Protein AF-A0AA97DT80-F1 (afdb_monomer)

pLDDT: mean 91.72, std 9.21, range [50.09, 97.88]

Sequence (92 aa):
MGKELDELRREYAENEAKLQQYQHRAKRLEQRKQYYEKGERQKHVHRLITRGATVESIVPEVGGHGEAEFYQLAGHIFFLPEVKALLLWEGM

Solvent-accessible surface area (backbone atoms only — not comparable to full-atom values): 5200 Å² total; per-residue (Å²): 116,71,68,63,53,53,51,51,51,50,52,49,53,53,50,52,52,50,49,54,53,51,51,55,52,50,53,53,51,52,54,52,51,54,51,51,54,51,51,52,50,50,52,49,51,51,54,50,51,55,51,51,53,51,48,32,71,77,41,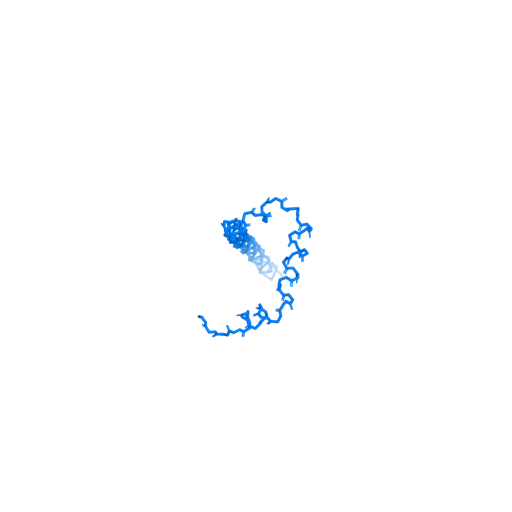57,73,58,69,76,49,52,74,69,56,48,51,51,51,52,52,55,53,60,65,35,68,69,48,42,52,58,73,70,51,91,81,125

Radius of gyration: 28.72 Å; Cα contacts (8 Å, |Δi|>4): 11; chains: 1; bounding box: 58×28×71 Å

Foldseek 3Di:
DVVVVVVVVVVVVVVVVVVVVVVVVVVVVVVVVVVVVVVVVVVVVVVVVVVVVVVCVVPVVLVPDDPVRNVVVVVVQCVDPVNVVVVPDPDD

Structure (mmCIF, N/CA/C/O backbone):
data_AF-A0AA97DT80-F1
#
_entry.id   AF-A0AA97DT80-F1
#
loop_
_atom_site.group_PDB
_atom_site.id
_atom_site.type_symbol
_atom_site.label_atom_id
_atom_site.label_alt_id
_atom_site.label_comp_id
_atom_site.label_asym_id
_atom_site.label_entity_id
_atom_site.label_seq_id
_atom_site.pdbx_PDB_ins_code
_atom_site.Cartn_x
_atom_site.Cartn_y
_atom_site.Cartn_z
_atom_site.occupancy
_atom_site.B_iso_or_equiv
_atom_site.auth_seq_id
_atom_site.auth_comp_id
_atom_site.auth_asym_id
_atom_site.auth_atom_id
_atom_site.pdbx_PDB_model_num
ATOM 1 N N . MET A 1 1 ? -38.239 1.348 48.182 1.00 55.50 1 MET A N 1
ATOM 2 C CA . MET A 1 1 ? -38.438 2.091 46.921 1.00 55.50 1 MET A CA 1
ATOM 3 C C . MET A 1 1 ? -37.348 3.130 46.640 1.00 55.50 1 MET A C 1
ATOM 5 O O . MET A 1 1 ? -36.810 3.093 45.551 1.00 55.50 1 MET A O 1
ATOM 9 N N . GLY A 1 2 ? -36.963 4.025 47.567 1.00 64.88 2 GLY A N 1
ATOM 10 C CA . GLY A 1 2 ? -35.935 5.053 47.275 1.00 64.88 2 GLY A CA 1
ATOM 11 C C . GLY A 1 2 ? -34.489 4.546 47.108 1.00 64.88 2 GLY A C 1
ATOM 12 O O . GLY A 1 2 ? -33.785 5.010 46.222 1.00 64.88 2 GLY A O 1
ATOM 13 N N . LYS A 1 3 ? -34.059 3.560 47.911 1.00 67.06 3 LYS A N 1
ATOM 14 C CA . LYS A 1 3 ? -32.681 3.020 47.865 1.00 67.06 3 LYS A CA 1
ATOM 15 C C . LYS A 1 3 ? -32.352 2.295 46.551 1.00 67.06 3 LYS A C 1
ATOM 17 O O . LYS A 1 3 ? -31.264 2.460 46.024 1.00 67.06 3 LYS A O 1
ATOM 22 N N . GLU A 1 4 ? -33.324 1.566 46.012 1.00 86.19 4 GLU A N 1
ATOM 23 C CA . GLU A 1 4 ? -33.203 0.808 44.760 1.00 86.19 4 GLU A CA 1
ATOM 24 C C . GLU A 1 4 ? -33.089 1.735 43.535 1.00 86.19 4 GLU A C 1
ATOM 26 O O . GLU A 1 4 ? -32.320 1.471 42.617 1.00 86.19 4 GLU A O 1
ATOM 31 N N . LEU A 1 5 ? -33.784 2.881 43.550 1.00 89.12 5 LEU A N 1
ATOM 32 C CA . LEU A 1 5 ? -33.687 3.890 42.490 1.00 89.12 5 LEU A CA 1
ATOM 33 C C . LEU A 1 5 ? -32.334 4.624 42.501 1.00 89.12 5 LEU A C 1
ATOM 35 O O . LEU A 1 5 ? -31.801 4.941 41.438 1.00 89.12 5 LEU A O 1
ATOM 39 N N . ASP A 1 6 ? -31.781 4.898 43.685 1.00 89.94 6 ASP A N 1
ATOM 40 C CA . ASP A 1 6 ? -30.462 5.527 43.825 1.00 89.94 6 ASP A CA 1
ATOM 41 C C . ASP A 1 6 ? -29.323 4.588 43.407 1.00 89.94 6 ASP A C 1
ATOM 43 O O . ASP A 1 6 ? -28.365 5.037 42.774 1.00 89.94 6 ASP A O 1
ATOM 47 N N . GLU A 1 7 ? -29.431 3.290 43.703 1.00 92.19 7 GLU A N 1
ATOM 48 C CA . GLU A 1 7 ? -28.496 2.272 43.204 1.00 92.19 7 GLU A CA 1
ATOM 49 C C . GLU A 1 7 ? -28.530 2.188 41.676 1.00 92.19 7 GLU A C 1
ATOM 51 O O . GLU A 1 7 ? -27.477 2.292 41.044 1.00 92.19 7 GLU A O 1
ATOM 56 N N . LEU A 1 8 ? -29.724 2.140 41.073 1.00 93.81 8 LEU A N 1
ATOM 57 C CA . LEU A 1 8 ? -29.871 2.125 39.615 1.00 93.81 8 LEU A CA 1
ATOM 58 C C . LEU A 1 8 ? -29.257 3.369 38.950 1.00 93.81 8 LEU A C 1
ATOM 60 O O . LEU A 1 8 ? -28.627 3.278 37.897 1.00 93.81 8 LEU A O 1
ATOM 64 N N . ARG A 1 9 ? -29.423 4.551 39.560 1.00 94.25 9 ARG A N 1
ATOM 65 C CA . ARG A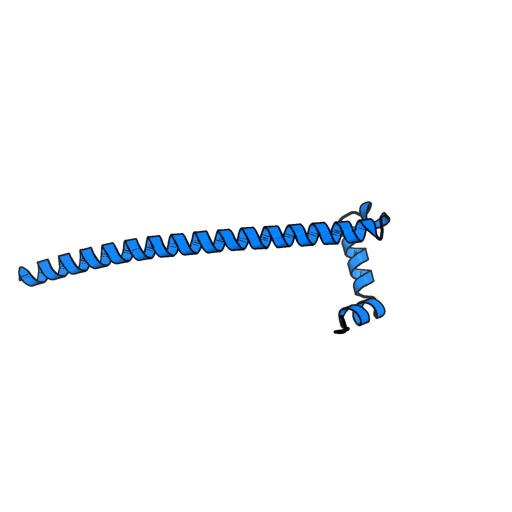 1 9 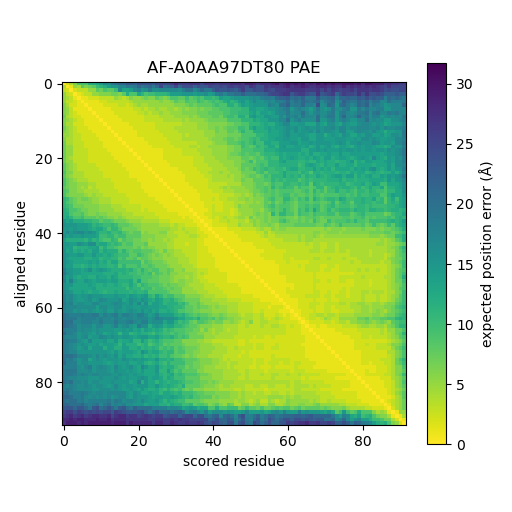? -28.845 5.810 39.054 1.00 94.25 9 ARG A CA 1
ATOM 66 C C . ARG A 1 9 ? -27.321 5.810 39.114 1.00 94.25 9 ARG A C 1
ATOM 68 O O . ARG A 1 9 ? -26.683 6.317 38.191 1.00 94.25 9 ARG A O 1
ATOM 75 N N . ARG A 1 10 ? -26.736 5.253 40.178 1.00 93.94 10 ARG A N 1
ATOM 76 C CA . ARG A 1 10 ? -25.278 5.104 40.300 1.00 93.94 10 ARG A CA 1
ATOM 77 C C . ARG A 1 10 ? -24.738 4.134 39.263 1.00 93.94 10 ARG A C 1
ATOM 79 O O . ARG A 1 10 ? -23.787 4.474 38.568 1.00 93.94 10 A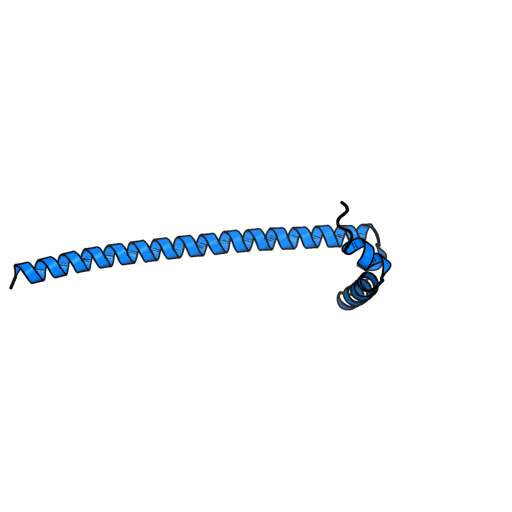RG A O 1
ATOM 86 N N . GLU A 1 11 ? -25.382 2.982 39.106 1.00 94.62 11 GLU A N 1
ATOM 87 C CA . GLU A 1 11 ? -24.990 1.988 38.108 1.00 94.62 11 GLU A CA 1
ATOM 88 C C . GLU A 1 11 ? -25.080 2.553 36.682 1.00 94.62 11 GLU A C 1
ATOM 90 O O . GLU A 1 11 ? -24.171 2.361 35.874 1.00 94.62 11 GLU A O 1
ATOM 95 N N . TYR A 1 12 ? -26.129 3.327 36.385 1.00 95.62 12 TYR A N 1
ATOM 96 C CA . TYR A 1 12 ? -26.26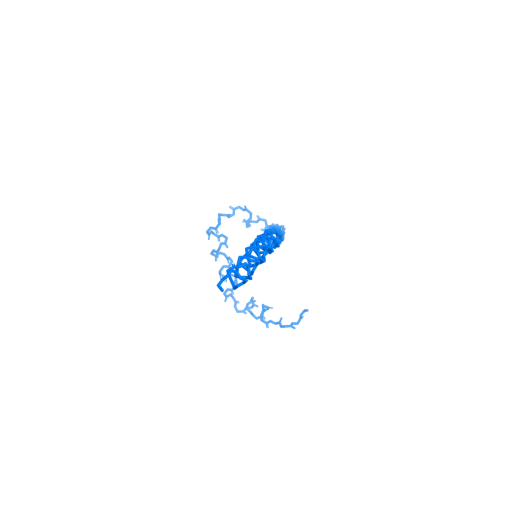5 4.019 35.105 1.00 95.62 12 TYR A CA 1
ATOM 97 C C . TYR A 1 12 ? -25.109 5.000 34.857 1.00 95.62 12 TYR A C 1
ATOM 99 O O . TYR A 1 12 ? -24.487 4.952 33.796 1.00 95.62 12 TYR A O 1
ATOM 107 N N . ALA A 1 13 ? -24.774 5.842 35.840 1.00 95.56 13 ALA A N 1
ATOM 108 C CA . ALA A 1 13 ? -23.674 6.801 35.724 1.00 95.56 13 ALA A CA 1
ATOM 109 C C . ALA A 1 13 ? -22.308 6.109 35.554 1.00 95.56 13 ALA A C 1
ATOM 111 O O . ALA A 1 13 ? -21.478 6.542 34.752 1.00 95.56 13 ALA A O 1
ATOM 112 N N . GLU A 1 14 ? -22.073 5.002 36.264 1.00 96.62 14 GLU A N 1
ATOM 113 C CA . GLU A 1 14 ? -20.864 4.192 36.091 1.00 96.62 14 GLU A CA 1
ATOM 114 C C . GLU A 1 14 ? -20.789 3.556 34.700 1.00 96.62 14 GLU A C 1
ATOM 116 O O . GLU A 1 14 ? -1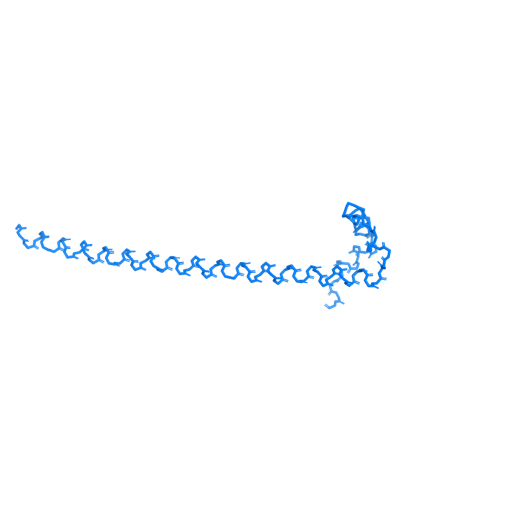9.724 3.539 34.076 1.00 96.62 14 GLU A O 1
ATOM 121 N N . ASN A 1 15 ? -21.907 3.037 34.194 1.00 96.25 15 ASN A N 1
ATOM 122 C CA . ASN A 1 15 ? -21.974 2.439 32.865 1.00 96.25 15 ASN A CA 1
ATOM 123 C C . ASN A 1 15 ? -21.798 3.484 31.759 1.00 96.25 15 ASN A C 1
ATOM 125 O O . ASN A 1 15 ? -21.108 3.213 30.775 1.00 96.25 15 ASN A O 1
ATOM 129 N N . GLU A 1 16 ? -22.330 4.692 31.935 1.00 97.12 16 GLU A N 1
ATOM 130 C CA . GLU A 1 16 ? -22.113 5.813 31.019 1.00 97.12 16 GLU A CA 1
ATOM 131 C C . GLU A 1 16 ? -20.635 6.236 30.988 1.00 97.12 16 GLU A C 1
ATOM 133 O O . GLU A 1 16 ? -20.053 6.396 29.911 1.00 97.12 16 GLU A O 1
ATOM 138 N N . ALA A 1 17 ? -19.978 6.308 32.151 1.00 96.94 17 ALA A N 1
ATOM 139 C CA . ALA A 1 17 ? -18.544 6.583 32.232 1.00 96.94 17 ALA A CA 1
ATOM 140 C C . ALA A 1 17 ? -17.701 5.493 31.541 1.00 96.94 17 ALA A C 1
ATOM 142 O O . ALA A 1 17 ? -16.782 5.803 30.773 1.00 96.94 17 ALA A O 1
ATOM 143 N N . LYS A 1 18 ? -18.037 4.212 31.752 1.00 97.25 18 LYS A N 1
ATOM 144 C CA . LYS A 1 18 ? -17.388 3.077 31.067 1.00 97.25 18 LYS A CA 1
ATOM 145 C C . LYS A 1 18 ? -17.603 3.140 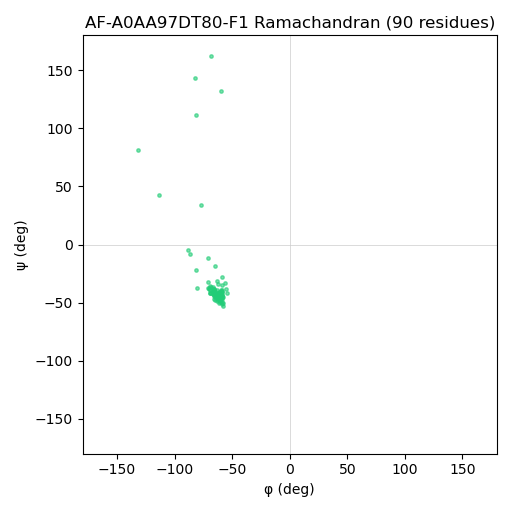29.555 1.00 97.25 18 LYS A C 1
ATOM 147 O O . LYS A 1 18 ? -16.660 2.913 28.796 1.00 97.25 18 LYS A O 1
ATOM 152 N N . LEU A 1 19 ? -18.807 3.488 29.102 1.00 97.62 19 LEU A N 1
ATOM 153 C CA . LEU A 1 19 ? -19.117 3.635 27.681 1.00 97.62 19 LEU A CA 1
ATOM 154 C C . LEU A 1 19 ? -18.242 4.713 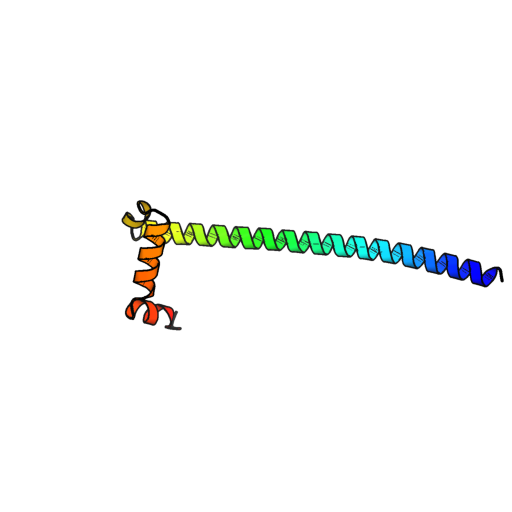27.032 1.00 97.62 19 LEU A C 1
ATOM 156 O O . LEU A 1 19 ? -17.613 4.446 26.006 1.00 97.62 19 LEU A O 1
ATOM 160 N N . GLN A 1 20 ? -18.136 5.890 27.651 1.00 97.38 20 GLN A N 1
ATOM 161 C CA . GLN A 1 20 ? -17.257 6.963 27.176 1.00 97.38 20 GLN A CA 1
ATOM 162 C C . GLN A 1 20 ? -15.793 6.502 27.120 1.00 97.38 20 GLN A C 1
ATOM 164 O O . GLN A 1 20 ? -15.101 6.698 26.117 1.00 97.38 20 GLN A O 1
ATOM 169 N N . GLN A 1 21 ? -15.324 5.792 28.150 1.00 97.81 21 GLN A N 1
ATOM 170 C CA . GLN A 1 21 ? -13.973 5.231 28.174 1.00 97.81 21 GLN A CA 1
ATOM 171 C C . GLN A 1 21 ? -13.726 4.250 27.014 1.00 97.81 21 GLN A C 1
ATOM 173 O O . GLN A 1 21 ? -12.683 4.320 26.350 1.00 97.81 21 GLN A O 1
ATOM 178 N N . TYR A 1 22 ? -14.676 3.354 26.733 1.00 97.88 22 TYR A N 1
ATOM 179 C CA . TYR A 1 22 ? -14.572 2.417 25.614 1.00 97.88 22 TYR A CA 1
ATOM 180 C C . TYR A 1 22 ? -14.608 3.123 24.259 1.00 97.88 22 TYR A C 1
ATOM 182 O O . TYR A 1 22 ? -13.807 2.780 23.388 1.00 97.88 22 TYR A O 1
ATOM 190 N N . GLN A 1 23 ? -15.446 4.147 24.090 1.00 97.56 23 GLN A N 1
ATOM 191 C CA . GLN A 1 23 ? -15.482 4.955 22.868 1.00 97.56 23 GLN A CA 1
ATOM 192 C C . GLN A 1 23 ? -14.145 5.665 22.618 1.00 97.56 23 GLN A C 1
ATOM 194 O O . GLN A 1 23 ? -13.605 5.609 21.508 1.00 97.56 23 GLN A O 1
ATOM 199 N N . HIS A 1 24 ? -13.542 6.263 23.650 1.00 97.75 24 HIS A N 1
ATOM 200 C CA . HIS A 1 24 ? -12.211 6.863 23.540 1.00 97.75 24 HIS A CA 1
ATOM 201 C C . HIS A 1 24 ? -11.136 5.831 23.177 1.00 97.75 24 HIS A C 1
ATOM 203 O O . HIS A 1 24 ? -10.276 6.097 22.329 1.00 97.75 24 HIS A O 1
ATOM 209 N N . ARG A 1 25 ? -11.190 4.631 23.773 1.00 97.62 25 ARG A N 1
ATOM 210 C CA . ARG A 1 25 ? -10.261 3.537 23.455 1.00 97.62 25 ARG A CA 1
ATOM 211 C C . ARG A 1 25 ? -10.420 3.060 22.012 1.00 97.62 25 ARG A C 1
ATOM 213 O O . ARG A 1 25 ? -9.409 2.890 21.333 1.00 97.62 25 ARG A O 1
ATOM 220 N N . ALA A 1 26 ? -11.652 2.894 21.539 1.00 97.56 26 ALA A N 1
ATOM 221 C CA . ALA A 1 26 ? -11.944 2.516 20.160 1.00 97.56 26 ALA A CA 1
ATOM 222 C C . ALA A 1 26 ? -11.389 3.555 19.176 1.00 97.56 26 ALA A C 1
ATOM 224 O O . ALA A 1 26 ? -10.652 3.201 18.257 1.00 97.56 26 ALA A O 1
ATOM 225 N N . LYS A 1 27 ? -11.621 4.848 19.436 1.00 97.75 27 LYS A N 1
ATOM 226 C CA . LYS A 1 27 ? -11.090 5.939 18.606 1.00 97.75 27 LYS A CA 1
ATOM 227 C C . LYS A 1 27 ? -9.559 5.924 18.526 1.00 97.75 27 LYS A C 1
ATOM 229 O O . LYS A 1 27 ? -9.002 6.114 17.448 1.00 97.75 27 LYS A O 1
ATOM 234 N N . ARG A 1 28 ? -8.865 5.661 19.640 1.00 97.38 28 ARG A N 1
ATOM 235 C CA . ARG A 1 28 ? -7.394 5.542 19.652 1.00 97.38 28 ARG A CA 1
ATOM 236 C C . ARG A 1 28 ? -6.888 4.351 18.839 1.00 97.38 28 ARG A C 1
ATOM 238 O O . ARG A 1 28 ? -5.857 4.464 18.181 1.00 97.38 28 ARG A O 1
ATOM 245 N N . LEU A 1 29 ? -7.578 3.213 18.909 1.00 97.19 29 LEU A N 1
ATOM 246 C CA . LEU A 1 29 ? -7.217 2.027 18.130 1.00 97.19 29 LEU A CA 1
ATOM 247 C C . LEU A 1 29 ? -7.404 2.272 16.631 1.00 97.19 29 LEU A C 1
ATOM 249 O O . LEU A 1 29 ? -6.507 1.947 15.857 1.00 97.19 29 LEU A O 1
ATOM 253 N N . GLU A 1 30 ? -8.500 2.923 16.246 1.00 97.12 30 GLU A N 1
ATOM 254 C CA . GLU A 1 30 ? -8.770 3.298 14.855 1.00 97.12 30 GLU A CA 1
ATOM 255 C C . GLU A 1 30 ? -7.685 4.237 14.303 1.00 97.12 30 GLU A C 1
ATOM 257 O O . GLU A 1 30 ? -7.097 3.979 13.255 1.00 97.12 30 GLU A O 1
ATOM 262 N N . GLN A 1 31 ? -7.314 5.271 15.063 1.00 96.75 31 GLN A N 1
ATOM 263 C CA . GLN A 1 31 ? -6.218 6.174 14.687 1.00 96.75 31 GLN A CA 1
ATOM 264 C C . GLN A 1 31 ? -4.883 5.435 14.518 1.00 96.75 31 GLN A C 1
ATOM 266 O O . GLN A 1 31 ? -4.111 5.726 13.603 1.00 96.75 31 GLN A O 1
ATOM 271 N N . ARG A 1 32 ? -4.601 4.460 15.389 1.00 95.19 32 ARG A N 1
ATOM 272 C CA . ARG A 1 32 ? -3.371 3.666 15.320 1.00 95.19 32 ARG A CA 1
ATOM 273 C C . ARG A 1 32 ? -3.353 2.745 14.100 1.00 95.19 32 ARG A C 1
ATOM 275 O O . ARG A 1 32 ? -2.308 2.618 13.466 1.00 95.19 32 ARG A O 1
ATOM 282 N N . LYS A 1 33 ? -4.494 2.146 13.752 1.00 96.00 33 LYS A N 1
ATOM 283 C CA . LYS A 1 33 ? -4.657 1.358 12.526 1.00 96.00 33 LYS A CA 1
ATOM 284 C C . LYS A 1 33 ? -4.350 2.212 11.294 1.00 96.00 33 LYS A C 1
ATOM 286 O O . LYS A 1 33 ? -3.465 1.855 10.523 1.00 96.00 33 LYS A O 1
ATOM 291 N N . GLN A 1 34 ? -4.972 3.385 11.186 1.00 94.44 34 GLN A N 1
ATOM 292 C CA . GLN A 1 34 ? -4.749 4.311 10.069 1.00 94.44 34 GLN A CA 1
ATOM 293 C C . GLN A 1 34 ? -3.285 4.761 9.952 1.00 94.44 34 GLN A C 1
ATOM 295 O O . GLN A 1 34 ? -2.748 4.862 8.848 1.00 94.44 34 GLN A O 1
ATOM 300 N N . TYR A 1 35 ? -2.609 5.004 11.081 1.00 92.25 35 TYR A N 1
ATOM 301 C CA . TYR A 1 35 ? -1.188 5.358 11.091 1.00 92.25 35 TYR A CA 1
ATOM 302 C C . TYR A 1 35 ? -0.313 4.254 10.485 1.00 92.25 35 TYR A C 1
ATOM 304 O O . TYR A 1 35 ? 0.526 4.532 9.623 1.00 92.25 35 TYR A O 1
ATOM 312 N N . TYR A 1 36 ? -0.522 3.002 10.901 1.00 90.00 36 TYR A N 1
ATOM 313 C CA . TYR A 1 36 ? 0.243 1.879 10.365 1.00 90.00 36 TYR A CA 1
ATOM 314 C C . TYR A 1 36 ? -0.101 1.594 8.903 1.00 90.00 36 TYR A C 1
ATOM 316 O O . TYR A 1 36 ? 0.814 1.411 8.109 1.00 90.00 36 TYR A O 1
ATOM 324 N N . GLU A 1 37 ? -1.374 1.646 8.511 1.00 93.50 37 GLU A N 1
ATOM 325 C CA . GLU A 1 37 ? -1.782 1.479 7.108 1.00 93.50 37 GLU A CA 1
ATOM 326 C C . GLU A 1 37 ? -1.143 2.533 6.197 1.00 93.50 37 GLU A C 1
ATOM 328 O O . GLU A 1 37 ? -0.650 2.211 5.114 1.00 93.50 37 GLU A O 1
ATOM 333 N N . LYS A 1 38 ? -1.076 3.792 6.651 1.00 92.75 38 LYS A N 1
ATOM 334 C CA . LYS A 1 38 ? -0.382 4.859 5.923 1.00 92.75 38 LYS A CA 1
ATOM 335 C C . LYS A 1 38 ? 1.117 4.580 5.803 1.00 92.75 38 LYS A C 1
ATOM 337 O O . LYS A 1 38 ? 1.673 4.733 4.716 1.00 92.75 38 LYS A O 1
ATOM 342 N N . GLY A 1 39 ? 1.759 4.167 6.896 1.00 91.44 39 GLY A N 1
ATOM 343 C CA . GLY A 1 39 ? 3.180 3.818 6.909 1.00 91.44 39 GLY A CA 1
ATOM 344 C C . GLY A 1 39 ? 3.503 2.653 5.972 1.00 91.44 39 GLY A C 1
ATOM 345 O O . GLY A 1 39 ? 4.436 2.741 5.176 1.00 91.44 39 GLY A O 1
ATOM 346 N N . GLU A 1 40 ? 2.697 1.595 6.000 1.00 92.25 40 GLU A N 1
ATOM 347 C CA . GLU A 1 40 ? 2.861 0.432 5.125 1.00 92.25 40 GLU A CA 1
ATOM 348 C C . GLU A 1 40 ? 2.596 0.782 3.656 1.00 92.25 40 GLU A C 1
ATOM 350 O O . GLU A 1 40 ? 3.371 0.386 2.783 1.00 92.25 40 GLU A O 1
ATOM 355 N N . ARG A 1 41 ? 1.588 1.616 3.364 1.00 90.94 41 ARG A N 1
ATOM 356 C CA . ARG A 1 41 ? 1.364 2.138 2.007 1.00 90.94 41 ARG A CA 1
ATOM 357 C C . ARG A 1 41 ? 2.563 2.940 1.509 1.00 90.94 41 ARG A C 1
ATOM 359 O O . ARG A 1 41 ? 2.976 2.760 0.367 1.00 90.94 41 ARG A O 1
ATOM 366 N N . GLN A 1 42 ? 3.143 3.795 2.347 1.00 94.00 42 GLN A N 1
ATOM 367 C CA . GLN A 1 42 ? 4.316 4.588 1.977 1.00 94.00 42 GLN A CA 1
ATOM 368 C C . GLN A 1 42 ? 5.541 3.704 1.712 1.00 94.00 42 GLN A C 1
ATOM 370 O O . GLN A 1 42 ? 6.213 3.888 0.697 1.00 94.00 42 GLN A O 1
ATOM 375 N N . LYS A 1 43 ? 5.808 2.714 2.573 1.00 93.81 43 LYS A N 1
ATOM 376 C CA . LYS A 1 43 ? 6.884 1.734 2.351 1.00 93.81 43 LYS A CA 1
ATOM 377 C C . LYS A 1 43 ? 6.668 0.945 1.064 1.00 93.81 43 LYS A C 1
ATOM 379 O O . LYS A 1 43 ? 7.618 0.730 0.314 1.00 93.81 43 LYS A O 1
ATOM 384 N N . HIS A 1 44 ? 5.428 0.538 0.792 1.00 93.50 44 HIS A N 1
ATOM 385 C CA . HIS A 1 44 ? 5.082 -0.162 -0.436 1.00 93.50 44 HIS A CA 1
ATOM 386 C C . HIS A 1 44 ? 5.370 0.706 -1.666 1.00 93.50 44 HIS A C 1
ATOM 388 O O . HIS A 1 44 ? 6.087 0.259 -2.557 1.00 93.50 44 HIS A O 1
ATOM 394 N N . VAL A 1 45 ? 4.892 1.953 -1.689 1.00 96.50 45 VAL A N 1
ATOM 395 C CA . VAL A 1 45 ? 5.141 2.888 -2.798 1.00 96.50 45 VAL A CA 1
ATOM 396 C C . VAL A 1 45 ? 6.637 3.118 -2.999 1.00 96.50 45 VAL A C 1
ATOM 398 O O . VAL A 1 45 ? 7.120 2.993 -4.119 1.00 96.50 45 VAL A O 1
ATOM 401 N N . HIS A 1 46 ? 7.392 3.376 -1.927 1.00 96.69 46 HIS A N 1
ATOM 402 C CA . HIS A 1 46 ? 8.840 3.555 -2.022 1.00 96.69 46 HIS A CA 1
ATOM 403 C C . HIS A 1 46 ? 9.527 2.323 -2.625 1.00 96.69 46 HIS A C 1
ATOM 405 O O . HIS A 1 46 ? 10.325 2.452 -3.547 1.00 96.69 46 HIS A O 1
ATOM 411 N N . ARG A 1 47 ? 9.157 1.116 -2.173 1.00 96.12 47 ARG A N 1
ATOM 412 C CA . ARG A 1 47 ? 9.679 -0.139 -2.731 1.00 96.12 47 ARG A CA 1
ATOM 413 C C . ARG A 1 47 ? 9.365 -0.286 -4.223 1.00 96.12 47 ARG A C 1
ATOM 415 O O . ARG A 1 47 ? 10.226 -0.756 -4.961 1.00 96.12 47 ARG A O 1
ATOM 422 N N . LEU A 1 48 ? 8.156 0.074 -4.660 1.00 94.88 48 LEU A N 1
ATOM 423 C CA . LEU A 1 48 ? 7.773 0.007 -6.075 1.00 94.88 48 LEU A CA 1
ATOM 424 C C . LEU A 1 48 ? 8.580 0.992 -6.923 1.00 94.88 48 LEU A C 1
ATOM 426 O O . LEU A 1 48 ? 9.100 0.589 -7.957 1.00 94.88 48 LEU A O 1
ATOM 430 N N . ILE A 1 49 ? 8.755 2.230 -6.451 1.00 95.31 49 ILE A N 1
ATOM 431 C CA . ILE A 1 49 ? 9.566 3.248 -7.134 1.00 95.31 49 ILE A CA 1
ATOM 432 C C . ILE A 1 49 ? 11.014 2.775 -7.270 1.00 95.31 49 ILE A C 1
ATOM 434 O O . ILE A 1 49 ? 11.558 2.790 -8.368 1.00 95.31 49 ILE A O 1
ATOM 438 N N . THR A 1 50 ? 11.628 2.292 -6.186 1.00 96.81 50 THR A N 1
ATOM 439 C CA . THR A 1 50 ? 13.014 1.801 -6.222 1.00 96.81 50 THR A CA 1
ATOM 440 C C . THR A 1 50 ? 13.177 0.632 -7.195 1.00 96.81 50 THR A C 1
ATOM 442 O O . THR A 1 50 ? 14.150 0.581 -7.946 1.00 96.81 50 THR A O 1
ATOM 445 N N . ARG A 1 51 ? 12.219 -0.306 -7.223 1.00 94.56 51 ARG A N 1
ATOM 446 C CA . ARG A 1 51 ? 12.247 -1.425 -8.177 1.00 94.56 51 ARG A CA 1
ATOM 447 C C . ARG A 1 51 ? 12.071 -0.957 -9.622 1.00 94.56 51 ARG A C 1
ATOM 449 O O . ARG A 1 51 ? 12.820 -1.425 -10.470 1.00 94.56 51 ARG A O 1
ATOM 456 N N . GLY A 1 52 ? 11.150 -0.029 -9.890 1.00 93.38 52 GLY A N 1
ATOM 457 C CA . GLY A 1 52 ? 10.970 0.568 -11.219 1.00 93.38 52 GLY A CA 1
ATOM 458 C C . GLY A 1 52 ? 12.242 1.265 -11.704 1.00 93.38 52 GLY A C 1
ATOM 459 O O . GLY A 1 52 ? 12.759 0.928 -12.763 1.00 93.38 52 GLY A O 1
ATOM 460 N N . ALA A 1 53 ? 12.834 2.110 -10.856 1.00 94.44 53 ALA A N 1
ATOM 461 C CA . ALA A 1 53 ? 14.107 2.772 -11.141 1.00 94.44 53 ALA A CA 1
ATOM 462 C C . ALA A 1 53 ? 15.253 1.777 -11.399 1.00 94.44 53 ALA A C 1
ATOM 464 O O . ALA A 1 53 ? 16.117 2.023 -12.235 1.00 94.44 53 ALA A O 1
ATOM 465 N N . THR A 1 54 ? 15.265 0.633 -10.706 1.00 96.69 54 THR A N 1
ATOM 466 C CA . THR A 1 54 ? 16.256 -0.425 -10.962 1.00 96.69 54 THR A CA 1
ATOM 467 C C . THR A 1 54 ? 16.080 -1.025 -12.358 1.00 96.69 54 THR A C 1
ATOM 469 O O . THR A 1 54 ? 17.067 -1.226 -13.056 1.00 96.69 54 THR A O 1
ATOM 472 N N . VAL A 1 55 ? 14.839 -1.286 -12.782 1.00 94.12 55 VAL A N 1
ATOM 473 C CA . VAL A 1 55 ? 14.549 -1.822 -14.121 1.00 94.12 55 VAL A CA 1
ATOM 474 C C . VAL A 1 55 ? 14.943 -0.824 -15.208 1.00 94.12 55 VAL A C 1
ATOM 476 O O . VAL A 1 55 ? 15.654 -1.213 -16.127 1.00 94.12 55 VAL A O 1
ATOM 479 N N . GLU A 1 56 ? 14.564 0.451 -15.079 1.00 94.06 56 GLU A N 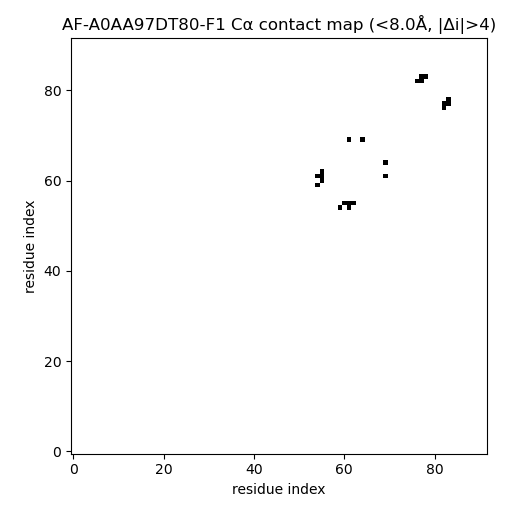1
ATOM 480 C CA . GLU A 1 56 ? 14.940 1.503 -16.041 1.00 94.06 56 GLU A CA 1
ATOM 481 C C . GLU A 1 56 ? 16.457 1.719 -16.112 1.00 94.06 56 GLU A C 1
ATOM 483 O O . GLU A 1 56 ? 16.997 1.989 -17.179 1.00 94.06 56 GLU A O 1
ATOM 488 N N . SER A 1 57 ? 17.168 1.561 -14.992 1.00 95.69 57 SER A N 1
ATOM 489 C CA . SER A 1 57 ? 18.633 1.640 -14.967 1.00 95.69 57 SER A CA 1
ATOM 490 C C . SER A 1 57 ? 19.299 0.489 -15.736 1.00 95.69 57 SER A C 1
ATOM 492 O O . SER A 1 57 ? 20.319 0.690 -16.391 1.00 95.69 57 SER A O 1
ATOM 494 N N . ILE A 1 58 ? 18.727 -0.721 -15.673 1.00 95.62 58 ILE A N 1
ATOM 495 C CA . ILE A 1 58 ? 19.257 -1.911 -16.363 1.00 95.62 58 ILE A CA 1
ATOM 496 C C . ILE A 1 58 ? 18.847 -1.927 -17.842 1.00 95.62 58 ILE A C 1
ATOM 498 O O . ILE A 1 58 ? 19.636 -2.350 -18.685 1.00 95.62 58 ILE A O 1
ATOM 502 N N . VAL A 1 59 ? 17.626 -1.484 -18.153 1.00 94.31 59 VAL A N 1
ATOM 503 C CA . VAL A 1 59 ? 17.043 -1.487 -19.503 1.00 94.31 59 VAL A CA 1
ATOM 504 C C . VAL A 1 59 ? 16.433 -0.106 -19.794 1.00 94.31 59 VAL A C 1
ATOM 506 O O . VAL A 1 59 ? 15.223 0.079 -19.631 1.00 94.31 59 VAL A O 1
ATOM 509 N N . PRO A 1 60 ? 17.248 0.887 -20.200 1.00 93.25 60 PRO A N 1
ATOM 510 C CA . PRO A 1 60 ? 16.806 2.272 -20.391 1.00 93.25 60 PRO A CA 1
ATOM 511 C C . PRO A 1 60 ? 15.676 2.441 -21.406 1.00 93.25 60 PRO A C 1
ATOM 513 O O . PRO A 1 60 ? 14.867 3.359 -21.286 1.00 93.25 60 PRO A O 1
ATOM 516 N N . GLU A 1 61 ? 15.584 1.542 -22.387 1.00 92.75 61 GLU A N 1
ATOM 517 C CA . GLU A 1 61 ? 14.536 1.529 -23.407 1.00 92.75 61 GLU A CA 1
ATOM 518 C C . GLU A 1 61 ? 13.145 1.473 -22.771 1.00 92.75 61 GLU A C 1
ATOM 520 O O . GLU A 1 61 ? 12.208 2.093 -23.274 1.00 92.75 61 GLU A O 1
ATOM 525 N N . VAL A 1 62 ? 13.019 0.794 -21.627 1.00 91.62 62 VAL A N 1
ATOM 526 C CA . VAL A 1 62 ? 11.765 0.667 -20.882 1.00 91.62 62 VAL A CA 1
ATOM 527 C C . VAL A 1 62 ? 11.246 2.017 -20.381 1.00 91.62 62 VAL A C 1
ATOM 529 O O . VAL A 1 62 ? 10.035 2.219 -20.363 1.00 91.62 62 VAL A O 1
ATOM 532 N N . GLY A 1 63 ? 12.123 2.972 -20.062 1.00 87.12 63 GLY A N 1
ATOM 533 C CA . GLY A 1 63 ? 11.718 4.302 -19.587 1.00 87.12 63 GLY A CA 1
ATOM 534 C C . GLY A 1 63 ? 10.956 5.133 -20.630 1.00 87.12 63 GLY A C 1
ATOM 535 O O . GLY A 1 63 ? 10.260 6.081 -20.275 1.00 87.12 63 GLY A O 1
ATOM 536 N N . GLY A 1 64 ? 11.061 4.779 -21.916 1.00 89.81 64 GLY A N 1
ATOM 537 C CA . GLY A 1 64 ? 10.286 5.398 -22.996 1.00 89.81 64 GLY A CA 1
ATOM 538 C C . GLY A 1 64 ? 8.909 4.770 -23.237 1.00 89.81 64 GLY A C 1
ATOM 539 O O . GLY A 1 64 ? 8.142 5.315 -24.029 1.00 89.81 64 GLY A O 1
ATOM 540 N N . HIS A 1 65 ? 8.600 3.639 -22.596 1.00 91.06 65 HIS A N 1
ATOM 541 C CA . HIS A 1 65 ? 7.354 2.906 -22.820 1.00 91.06 65 HIS A CA 1
ATOM 542 C C . HIS A 1 65 ? 6.201 3.512 -22.016 1.00 91.06 65 HIS A C 1
ATOM 544 O O . HIS A 1 65 ? 6.354 3.912 -20.860 1.00 91.06 65 HIS A O 1
ATOM 550 N N . GLY A 1 66 ? 5.007 3.520 -22.608 1.00 93.12 66 GLY A N 1
ATOM 551 C CA . GLY A 1 66 ? 3.779 3.782 -21.866 1.00 93.12 66 GLY A CA 1
ATOM 552 C C . GLY A 1 66 ? 3.455 2.648 -20.886 1.00 93.12 66 GLY A C 1
ATOM 553 O O . GLY A 1 66 ? 3.913 1.516 -21.035 1.00 93.12 66 GLY A O 1
ATOM 554 N N . GLU A 1 67 ? 2.586 2.921 -19.910 1.00 91.75 67 GLU A N 1
ATOM 555 C CA . GLU A 1 67 ? 2.182 1.940 -18.889 1.00 91.75 67 GLU A CA 1
ATOM 556 C C . GLU A 1 67 ? 1.645 0.629 -19.504 1.00 91.75 67 GLU A C 1
ATOM 558 O O . GLU A 1 67 ? 2.016 -0.465 -19.080 1.00 91.75 67 GLU A O 1
ATOM 563 N N . ALA A 1 68 ? 0.828 0.719 -20.559 1.00 95.12 68 ALA A N 1
ATOM 564 C CA . ALA A 1 68 ? 0.287 -0.453 -21.250 1.00 95.12 68 ALA A CA 1
ATOM 565 C C . ALA A 1 68 ? 1.368 -1.286 -21.962 1.00 95.12 68 ALA A C 1
ATOM 567 O O . ALA A 1 68 ? 1.327 -2.516 -21.917 1.00 95.12 68 ALA A O 1
ATOM 568 N N . GLU A 1 69 ? 2.334 -0.629 -22.602 1.00 94.56 69 GLU A N 1
ATOM 569 C CA . GLU A 1 69 ? 3.430 -1.288 -23.318 1.00 94.56 69 GLU A CA 1
ATOM 570 C C . GLU A 1 69 ? 4.373 -1.980 -22.329 1.00 94.56 69 GLU A C 1
ATOM 572 O O . GLU A 1 69 ? 4.745 -3.137 -22.528 1.00 94.56 69 GLU A O 1
ATOM 577 N N . PHE A 1 70 ? 4.670 -1.316 -21.206 1.00 93.44 70 PHE A N 1
ATOM 578 C CA . PHE A 1 70 ? 5.424 -1.905 -20.106 1.00 93.44 70 PHE A CA 1
ATOM 579 C C . PHE A 1 70 ? 4.736 -3.156 -19.548 1.00 93.44 70 PHE A C 1
ATOM 581 O O . PHE A 1 70 ? 5.386 -4.185 -19.362 1.00 93.44 70 PHE A O 1
ATOM 588 N N . TYR A 1 71 ? 3.418 -3.114 -19.321 1.00 93.69 71 TYR A N 1
ATOM 589 C CA . TYR A 1 71 ? 2.683 -4.281 -18.828 1.00 93.69 71 TYR A CA 1
ATOM 590 C C . TYR A 1 71 ? 2.638 -5.434 -19.831 1.00 93.69 71 TYR A C 1
ATOM 592 O O . TYR A 1 71 ? 2.760 -6.588 -19.419 1.00 93.69 71 TYR A O 1
ATOM 600 N N . GLN A 1 72 ? 2.495 -5.152 -21.129 1.00 95.75 72 GLN A N 1
ATOM 601 C CA . GLN A 1 72 ? 2.575 -6.187 -22.162 1.00 95.75 72 GLN A CA 1
ATOM 602 C C . GLN A 1 72 ? 3.960 -6.838 -22.180 1.00 95.75 72 GLN A C 1
ATOM 604 O O . GLN A 1 72 ? 4.061 -8.064 -22.128 1.00 95.75 72 GLN A O 1
ATOM 609 N N . LEU A 1 73 ? 5.023 -6.029 -22.174 1.00 94.19 73 LEU A N 1
ATOM 610 C CA . LEU A 1 73 ? 6.405 -6.503 -22.119 1.00 94.19 73 LEU A CA 1
ATOM 611 C C . LEU A 1 73 ? 6.653 -7.371 -20.880 1.00 94.19 73 LEU A C 1
ATOM 613 O O . LEU A 1 73 ? 7.109 -8.507 -21.001 1.00 94.19 73 LEU A O 1
ATOM 617 N N . ALA A 1 74 ? 6.312 -6.865 -19.693 1.00 93.81 74 ALA A N 1
ATOM 618 C CA . ALA A 1 74 ? 6.461 -7.598 -18.441 1.00 93.81 74 ALA A CA 1
ATOM 619 C C . ALA A 1 74 ? 5.667 -8.912 -18.465 1.00 93.81 74 ALA A C 1
ATOM 621 O O . ALA A 1 74 ? 6.189 -9.958 -18.080 1.00 93.81 74 ALA A O 1
ATOM 622 N N . GLY A 1 75 ? 4.430 -8.881 -18.968 1.00 94.50 75 GLY A N 1
ATOM 623 C CA . GLY A 1 75 ? 3.593 -10.065 -19.133 1.00 94.50 75 GLY A CA 1
ATOM 624 C C . GLY A 1 75 ? 4.239 -11.123 -20.027 1.00 94.50 75 GLY A C 1
ATOM 625 O O . GLY A 1 75 ? 4.278 -12.294 -19.652 1.00 94.50 75 GLY A O 1
ATOM 626 N N . HIS A 1 76 ? 4.802 -10.719 -21.169 1.00 95.62 76 HIS A N 1
ATOM 627 C CA . HIS A 1 76 ? 5.533 -11.622 -22.056 1.00 95.62 76 HIS A CA 1
ATOM 628 C C . HIS A 1 76 ? 6.783 -12.204 -21.387 1.00 95.62 76 HIS A C 1
ATOM 630 O O . HIS A 1 76 ? 6.950 -13.423 -21.398 1.00 95.62 76 HIS A O 1
ATOM 636 N N . ILE A 1 77 ? 7.614 -11.367 -20.752 1.00 94.88 77 ILE A N 1
ATOM 637 C CA . ILE A 1 77 ? 8.839 -11.793 -20.054 1.00 94.88 77 ILE A CA 1
ATOM 638 C C . ILE A 1 77 ? 8.515 -12.822 -18.968 1.00 94.88 77 ILE A C 1
ATOM 640 O O . ILE A 1 77 ? 9.105 -13.899 -18.941 1.00 94.88 77 ILE A O 1
ATOM 644 N N . PHE A 1 78 ? 7.544 -12.538 -18.097 1.00 92.94 78 PHE A N 1
ATOM 645 C CA . PHE A 1 78 ? 7.168 -13.453 -17.016 1.00 92.94 78 PHE A CA 1
ATOM 646 C C . PHE A 1 78 ? 6.445 -14.713 -17.504 1.00 92.94 78 PHE A C 1
ATOM 648 O O . PHE A 1 78 ? 6.279 -15.661 -16.734 1.00 92.94 78 PHE A O 1
ATOM 655 N N . PHE A 1 79 ? 6.018 -14.763 -18.769 1.00 93.38 79 PHE A N 1
ATOM 656 C CA . PHE A 1 79 ? 5.464 -15.978 -19.350 1.00 93.38 79 PHE A CA 1
ATOM 657 C C . PHE A 1 79 ? 6.540 -16.961 -19.828 1.00 93.38 79 PHE A C 1
ATOM 659 O O . PHE A 1 79 ? 6.242 -18.160 -19.903 1.00 93.38 79 PHE A O 1
ATOM 666 N N . LEU A 1 80 ? 7.760 -16.477 -20.100 1.00 96.50 80 LEU A N 1
ATOM 667 C CA . LEU A 1 80 ? 8.880 -17.286 -20.580 1.00 96.50 80 LEU A CA 1
ATOM 668 C C . LEU A 1 80 ? 9.230 -18.400 -19.573 1.00 96.50 80 LEU A C 1
ATOM 670 O O . LEU A 1 80 ? 9.348 -18.121 -18.373 1.00 96.50 80 LEU A O 1
ATOM 674 N N . PRO A 1 81 ? 9.389 -19.661 -20.024 1.00 93.62 81 PRO A N 1
ATOM 675 C CA . PRO A 1 81 ? 9.694 -20.791 -19.146 1.00 93.62 81 PRO A CA 1
ATOM 676 C C . PRO A 1 81 ? 10.945 -20.586 -18.288 1.00 93.62 81 PRO A C 1
ATOM 678 O O . PRO A 1 81 ? 10.946 -20.953 -17.116 1.00 93.62 81 PRO A O 1
ATOM 681 N N . GLU A 1 82 ? 11.982 -19.962 -18.841 1.00 94.44 82 GLU A N 1
ATOM 682 C CA . GLU A 1 82 ? 13.257 -19.695 -18.176 1.00 94.44 82 GLU A CA 1
ATOM 683 C C . GLU A 1 82 ? 13.072 -18.715 -17.015 1.00 94.44 82 GLU A C 1
ATOM 685 O O . GLU A 1 82 ? 13.571 -18.938 -15.914 1.00 94.44 82 GLU A O 1
ATOM 690 N N . VAL A 1 83 ? 12.286 -17.657 -17.230 1.00 93.75 83 VAL A N 1
ATOM 691 C CA . VAL A 1 83 ? 11.981 -16.661 -16.197 1.00 93.75 83 VAL A CA 1
ATOM 692 C C . VAL A 1 83 ? 11.099 -17.271 -15.110 1.00 93.75 83 VAL A C 1
ATOM 694 O O . VAL A 1 83 ? 11.353 -17.059 -13.926 1.00 93.75 83 VAL A O 1
ATOM 697 N N . LYS A 1 84 ? 10.098 -18.081 -15.477 1.00 90.62 84 LYS A N 1
ATOM 698 C CA . LYS A 1 84 ? 9.281 -18.821 -14.501 1.00 90.62 84 LYS A CA 1
ATOM 699 C C . LYS A 1 84 ? 10.123 -19.778 -13.664 1.00 90.62 84 LYS A C 1
ATOM 701 O O . LYS A 1 84 ? 9.940 -19.825 -12.452 1.00 90.62 84 LYS A O 1
ATOM 706 N N . ALA A 1 85 ? 11.042 -20.511 -14.289 1.00 92.06 85 ALA A N 1
ATOM 707 C CA . ALA A 1 85 ? 11.944 -21.414 -13.586 1.00 92.06 85 ALA A CA 1
ATOM 708 C C . ALA A 1 85 ? 12.822 -20.654 -12.581 1.00 92.06 85 ALA A C 1
ATOM 710 O O . ALA A 1 85 ? 12.950 -21.096 -11.446 1.00 92.06 85 ALA A O 1
ATOM 711 N N . LEU A 1 86 ? 13.348 -19.484 -12.962 1.00 91.44 86 LEU A N 1
ATOM 712 C CA . LEU A 1 86 ? 14.133 -18.625 -12.069 1.00 91.44 86 LEU A CA 1
ATOM 713 C C . LEU A 1 86 ? 13.306 -18.044 -10.913 1.00 91.44 86 LEU A C 1
ATOM 715 O O . LEU A 1 86 ? 13.807 -17.955 -9.799 1.00 91.44 86 LEU A O 1
ATOM 719 N N . LEU A 1 87 ? 12.045 -17.669 -11.150 1.00 85.94 87 LEU A N 1
ATOM 720 C CA . LEU A 1 87 ? 11.156 -17.146 -10.104 1.00 85.94 87 LEU A CA 1
ATOM 721 C C . LEU A 1 87 ? 10.707 -18.209 -9.096 1.00 85.94 87 LEU A C 1
ATOM 723 O O . LEU A 1 87 ? 10.449 -17.884 -7.941 1.00 85.94 87 LEU A O 1
ATOM 727 N N . LEU A 1 88 ? 10.564 -19.455 -9.547 1.00 84.69 88 LEU A N 1
ATOM 728 C CA . LEU A 1 88 ? 10.138 -20.586 -8.719 1.00 84.69 88 LEU A CA 1
ATOM 729 C C . LEU A 1 88 ? 11.313 -21.296 -8.035 1.00 84.69 88 LEU A C 1
ATOM 731 O O . LEU A 1 88 ? 11.098 -22.218 -7.252 1.00 84.69 88 LEU A O 1
ATOM 735 N N . TRP A 1 89 ? 12.549 -20.895 -8.330 1.00 80.50 89 TRP A N 1
ATOM 736 C CA . TRP A 1 89 ? 13.732 -21.480 -7.722 1.00 80.50 89 TRP A CA 1
ATOM 737 C C . TRP A 1 89 ? 13.984 -20.870 -6.334 1.00 80.50 89 TRP A C 1
ATOM 739 O O . TRP A 1 89 ? 14.355 -19.707 -6.210 1.00 80.50 89 TRP A O 1
ATOM 749 N N . GLU A 1 90 ? 13.801 -21.665 -5.274 1.00 55.97 90 GLU A N 1
ATOM 750 C CA . GLU A 1 90 ? 13.963 -21.265 -3.859 1.00 55.97 90 GLU A CA 1
ATOM 751 C C . GLU A 1 90 ? 15.439 -21.177 -3.396 1.00 55.97 90 GLU A C 1
ATOM 753 O O . GLU A 1 90 ? 15.774 -21.514 -2.263 1.00 55.97 90 GLU A O 1
ATOM 758 N N . GLY A 1 91 ? 16.352 -20.776 -4.282 1.00 62.50 91 GLY A N 1
ATOM 759 C CA . GLY A 1 91 ? 17.802 -20.864 -4.081 1.00 62.50 91 GLY A CA 1
ATOM 760 C C . GLY A 1 91 ? 18.539 -19.530 -3.978 1.00 62.50 91 GLY A C 1
ATOM 761 O O . GLY A 1 91 ? 19.610 -19.404 -4.571 1.00 62.50 91 GLY A O 1
ATOM 762 N N . MET A 1 92 ? 18.002 -18.545 -3.248 1.00 50.09 92 MET A N 1
ATOM 763 C CA . MET A 1 92 ? 18.739 -17.329 -2.867 1.00 50.09 92 MET A CA 1
ATOM 764 C C . MET A 1 92 ? 18.499 -16.955 -1.406 1.00 50.09 92 MET A C 1
ATOM 766 O O . MET A 1 92 ? 17.316 -16.921 -1.000 1.00 50.09 92 MET A O 1
#

Secondary structure (DSSP, 8-state):
-HHHHHHHHHHHHHHHHHHHHHHHHHHHHHHHHHHHHHHHHHHHHHHHHHHHHHHHHH-GGGGGS-HHHHHHHHHHHHHSHHHHHHHH----

Mean predicted aligned error: 8.48 Å